Protein AF-A0A950H018-F1 (afdb_monomer)

pLDDT: mean 92.27, std 8.72, range [45.97, 98.12]

Nearest PDB structures (foldseek):
  5z4f-assembly1_A  TM=6.047E-01  e=3.311E-05  Streptomyces bottropensis
  2l9p-assembly1_A  TM=4.793E-01  e=5.732E-01  Staphylococcus epidermidis RP62A
  6y3h-assembly1_A  TM=5.003E-01  e=1.014E+00  Corylus avellana

Solvent-accessible surface area (backbone atoms only — not comparable to full-atom values): 6208 Å² total; per-residue (Å²): 130,84,55,96,85,69,84,88,86,88,84,89,73,100,62,59,57,61,58,53,38,43,44,69,40,83,40,33,57,80,72,54,63,90,82,77,70,78,60,91,70,61,77,64,48,53,47,59,45,97,37,64,79,26,41,34,30,40,31,31,75,86,68,49,74,37,71,41,24,37,24,71,37,64,44,88,62,78,44,74,39,64,49,74,29,53,40,99,82,71,41,74,43,86,61,92,90,114

Structure (mmCIF, N/CA/C/O backbone):
data_AF-A0A950H018-F1
#
_entry.id   AF-A0A950H018-F1
#
loop_
_atom_site.group_PDB
_atom_site.id
_atom_site.type_symbol
_atom_site.label_atom_id
_atom_site.label_alt_id
_atom_site.label_comp_id
_atom_site.label_asym_id
_atom_site.label_entity_id
_atom_site.label_seq_id
_atom_site.pdbx_PDB_ins_code
_atom_site.Cartn_x
_atom_site.Cartn_y
_atom_site.Cartn_z
_atom_site.occupancy
_atom_site.B_iso_or_equiv
_atom_site.auth_seq_id
_atom_site.auth_comp_id
_atom_site.auth_asym_id
_atom_site.auth_atom_id
_atom_site.pdbx_PDB_model_num
ATOM 1 N N . MET A 1 1 ? -19.532 19.502 -3.870 1.00 45.97 1 MET A N 1
ATOM 2 C CA . MET A 1 1 ? -19.057 19.663 -5.257 1.00 45.97 1 MET A CA 1
ATOM 3 C C . MET A 1 1 ? -18.008 18.584 -5.431 1.00 45.97 1 MET A C 1
ATOM 5 O O . MET A 1 1 ? -16.992 18.664 -4.761 1.00 45.97 1 MET A O 1
ATOM 9 N N . THR A 1 2 ? -18.320 17.489 -6.121 1.00 50.50 2 THR A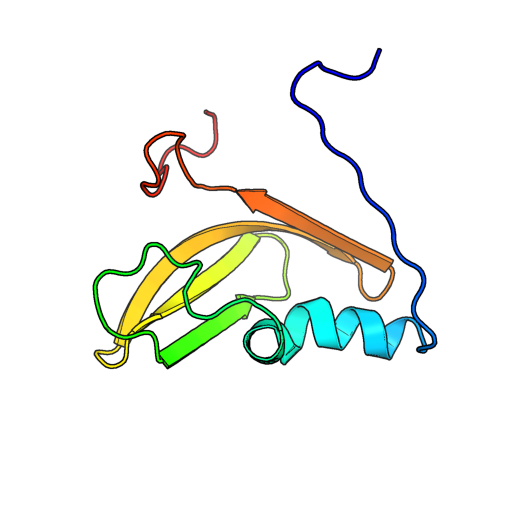 N 1
ATOM 10 C CA . THR A 1 2 ? -17.320 16.454 -6.417 1.00 50.50 2 THR A CA 1
ATOM 11 C C . THR A 1 2 ? -16.306 17.068 -7.368 1.00 50.50 2 THR A C 1
ATOM 13 O O . THR A 1 2 ? -16.692 17.544 -8.434 1.00 50.50 2 THR A O 1
ATOM 16 N N . ASP A 1 3 ? -15.053 17.139 -6.930 1.00 66.00 3 ASP A N 1
ATOM 17 C CA . ASP A 1 3 ? -13.937 17.591 -7.754 1.00 66.00 3 ASP A CA 1
ATOM 18 C C . ASP A 1 3 ? -13.869 16.714 -9.013 1.00 66.00 3 ASP A C 1
ATOM 20 O O . ASP A 1 3 ? -14.025 15.495 -8.917 1.00 66.00 3 ASP A O 1
ATOM 24 N N . THR A 1 4 ? -13.690 17.308 -10.195 1.00 81.44 4 THR A N 1
ATOM 25 C CA . THR A 1 4 ? -13.763 16.601 -11.495 1.00 81.44 4 THR A CA 1
ATOM 26 C C . THR A 1 4 ? -12.708 15.488 -11.622 1.00 81.44 4 THR A C 1
ATOM 28 O O . THR A 1 4 ? -12.785 14.649 -12.516 1.00 81.44 4 THR A O 1
ATOM 31 N N . THR A 1 5 ? -11.732 15.460 -10.716 1.00 87.88 5 THR A N 1
ATOM 32 C CA . THR A 1 5 ? -10.624 14.503 -10.649 1.00 87.88 5 THR A CA 1
ATOM 33 C C . THR A 1 5 ? -10.799 13.420 -9.577 1.00 87.88 5 THR A C 1
ATOM 35 O O . THR A 1 5 ? -9.940 12.549 -9.456 1.00 87.88 5 THR A O 1
ATOM 38 N N . ALA A 1 6 ? -11.890 13.432 -8.803 1.00 91.25 6 ALA A N 1
ATOM 39 C CA . ALA A 1 6 ? -12.135 12.444 -7.756 1.00 91.25 6 ALA A CA 1
ATOM 40 C C . ALA A 1 6 ? -12.908 11.225 -8.286 1.00 91.25 6 ALA A C 1
ATOM 42 O O . ALA A 1 6 ? -13.983 11.355 -8.874 1.00 91.25 6 ALA A O 1
ATOM 43 N N . VAL A 1 7 ? -12.392 10.026 -8.007 1.00 93.88 7 VAL A N 1
ATOM 44 C CA . VAL A 1 7 ? -13.051 8.748 -8.312 1.00 93.88 7 VAL A CA 1
ATOM 45 C C . VAL A 1 7 ? -13.356 8.016 -7.007 1.00 93.88 7 VAL A C 1
ATOM 47 O O . VAL A 1 7 ? -12.544 7.996 -6.085 1.00 93.88 7 VAL A O 1
ATOM 50 N N . THR A 1 8 ? -14.542 7.416 -6.903 1.00 95.25 8 THR A N 1
ATOM 51 C CA . THR A 1 8 ? -14.954 6.620 -5.737 1.00 95.25 8 THR A CA 1
ATOM 52 C C . THR A 1 8 ? -15.634 5.341 -6.199 1.00 95.25 8 THR A C 1
ATOM 54 O O . THR A 1 8 ? -16.527 5.378 -7.044 1.00 95.25 8 THR A O 1
ATOM 57 N N . THR A 1 9 ? -15.216 4.214 -5.630 1.00 95.94 9 THR A N 1
ATOM 58 C CA . THR A 1 9 ? -15.803 2.893 -5.867 1.00 95.94 9 THR A CA 1
ATOM 59 C C . THR A 1 9 ? -15.957 2.155 -4.542 1.00 95.94 9 THR A C 1
ATOM 61 O O . THR A 1 9 ? -15.207 2.414 -3.598 1.00 95.94 9 THR A O 1
ATOM 64 N N . SER A 1 10 ? -16.935 1.258 -4.453 1.00 96.31 10 SER A N 1
ATOM 65 C CA . SER A 1 10 ? -17.164 0.434 -3.270 1.00 96.31 10 SER A CA 1
ATOM 66 C C . SER A 1 10 ? -17.622 -0.967 -3.655 1.00 96.31 10 SER A C 1
ATOM 68 O O . SER A 1 10 ? -18.364 -1.164 -4.618 1.00 96.31 10 SER A O 1
ATOM 70 N N . ILE A 1 11 ? -17.167 -1.945 -2.875 1.00 95.31 11 ILE A N 1
ATOM 71 C CA . ILE A 1 11 ? -17.573 -3.346 -2.966 1.00 95.31 11 ILE A CA 1
ATOM 72 C C . ILE A 1 11 ? -17.838 -3.877 -1.558 1.00 95.31 11 ILE A C 1
ATOM 74 O O . ILE A 1 11 ? -17.229 -3.418 -0.592 1.00 95.31 11 ILE A O 1
ATOM 78 N N . VAL A 1 12 ? -18.746 -4.844 -1.442 1.00 96.62 12 VAL A N 1
ATOM 79 C CA . VAL A 1 12 ? -19.012 -5.561 -0.189 1.00 96.62 12 VAL A CA 1
ATOM 80 C C . VAL A 1 12 ? -18.395 -6.948 -0.300 1.00 96.62 12 VAL A C 1
ATOM 82 O O . VAL A 1 12 ? -18.604 -7.636 -1.298 1.00 96.62 12 VAL A O 1
ATOM 85 N N . VAL A 1 13 ? -17.646 -7.352 0.723 1.00 95.75 13 VAL A N 1
ATOM 86 C CA . VAL A 1 13 ? -17.021 -8.675 0.822 1.00 95.75 13 VAL A CA 1
ATOM 87 C C . VAL A 1 13 ? -17.545 -9.402 2.056 1.00 95.75 13 VAL A C 1
ATOM 89 O O . VAL A 1 13 ? -17.778 -8.781 3.091 1.00 95.75 13 VAL A O 1
ATOM 92 N N . ASP A 1 14 ? -17.729 -10.716 1.948 1.00 97.88 14 ASP A N 1
ATOM 93 C CA . ASP A 1 14 ? -18.145 -11.568 3.065 1.00 97.88 14 ASP A CA 1
ATOM 94 C C . ASP A 1 14 ? -16.921 -11.987 3.895 1.00 97.88 14 ASP A C 1
ATOM 96 O O . ASP A 1 14 ? -16.391 -13.092 3.769 1.00 97.88 14 ASP A O 1
ATOM 100 N N . ALA A 1 15 ? -16.394 -11.044 4.678 1.00 97.12 15 ALA A N 1
ATOM 101 C CA . ALA A 1 15 ? -15.255 -11.265 5.560 1.00 97.12 15 ALA A CA 1
ATOM 102 C C . ALA A 1 15 ? -15.329 -10.354 6.799 1.00 97.12 15 ALA A C 1
ATOM 104 O O . ALA A 1 15 ? -15.799 -9.218 6.699 1.00 97.12 15 ALA A O 1
ATOM 105 N N . PRO A 1 16 ? -14.816 -10.796 7.963 1.00 98.00 16 PRO A N 1
ATOM 106 C CA . PRO A 1 16 ? -14.604 -9.910 9.104 1.00 98.00 16 PRO A CA 1
ATOM 107 C C . PRO A 1 16 ? -13.683 -8.737 8.742 1.00 98.00 16 PRO A C 1
ATOM 109 O O . PRO A 1 16 ? -12.722 -8.912 7.989 1.00 98.00 16 PRO A O 1
ATOM 112 N N . VAL A 1 17 ? -13.936 -7.562 9.329 1.00 97.19 17 VAL A N 1
ATOM 113 C CA . VAL A 1 17 ? -13.184 -6.327 9.033 1.00 97.19 17 VAL A CA 1
ATOM 114 C C . VAL A 1 17 ? -11.677 -6.490 9.249 1.00 97.19 17 VAL A C 1
ATOM 116 O O . VAL A 1 17 ? -10.898 -6.065 8.403 1.00 97.19 17 VAL A O 1
ATOM 119 N N . ASP A 1 18 ? -11.263 -7.202 10.301 1.00 97.19 18 ASP A N 1
ATOM 120 C CA . ASP A 1 18 ? -9.846 -7.451 10.592 1.00 97.19 18 ASP A CA 1
ATOM 121 C C . ASP A 1 18 ? -9.164 -8.257 9.478 1.00 97.19 18 ASP A C 1
ATOM 123 O O . ASP A 1 18 ? -8.026 -7.979 9.099 1.00 97.19 18 ASP A O 1
ATOM 127 N N . ARG A 1 19 ? -9.878 -9.240 8.905 1.00 96.69 19 ARG A N 1
ATOM 128 C CA . ARG A 1 19 ? -9.358 -10.049 7.798 1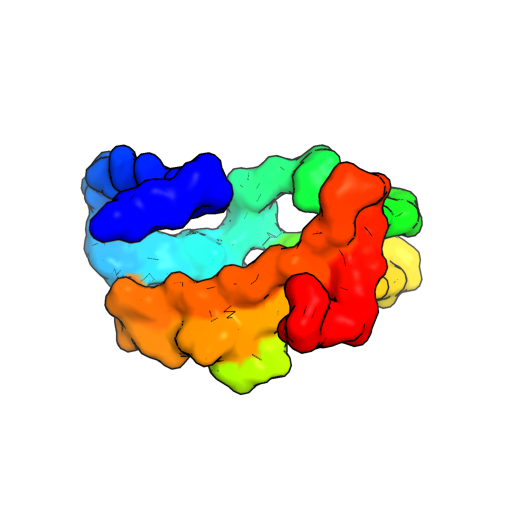.00 96.69 19 ARG A CA 1
ATOM 129 C C . ARG A 1 19 ? -9.281 -9.232 6.518 1.00 96.69 19 ARG A C 1
ATOM 131 O O . ARG A 1 19 ? -8.272 -9.318 5.827 1.00 96.69 19 ARG A O 1
ATOM 138 N N . ALA A 1 20 ? -10.321 -8.461 6.208 1.00 96.56 20 ALA A N 1
ATOM 139 C CA . ALA A 1 20 ? -10.318 -7.591 5.038 1.00 96.56 20 ALA A CA 1
ATOM 140 C C . ALA A 1 20 ? -9.160 -6.586 5.115 1.00 96.56 20 ALA A C 1
ATOM 142 O O . ALA A 1 20 ? -8.392 -6.465 4.166 1.00 96.56 20 ALA A O 1
ATOM 143 N N . PHE A 1 21 ? -8.983 -5.939 6.268 1.00 96.81 21 PHE A N 1
ATOM 144 C CA . PHE A 1 21 ? -7.912 -4.974 6.488 1.00 96.81 21 PHE A CA 1
ATOM 145 C C . PHE A 1 21 ? -6.525 -5.603 6.315 1.00 96.81 21 PHE A C 1
ATOM 147 O O . PHE A 1 21 ? -5.728 -5.092 5.536 1.00 96.81 21 PHE A O 1
ATOM 154 N N . SER A 1 22 ? -6.263 -6.743 6.966 1.00 95.56 22 SER A N 1
ATOM 155 C CA . SER A 1 22 ? -4.970 -7.435 6.859 1.00 95.56 22 SER A CA 1
ATOM 156 C C . SER A 1 22 ? -4.670 -7.906 5.430 1.00 95.56 22 SER A C 1
ATOM 158 O O . SER A 1 22 ? -3.528 -7.822 4.992 1.00 95.56 22 SER A O 1
ATOM 160 N N . VAL A 1 23 ? -5.680 -8.325 4.651 1.00 95.19 23 VAL A N 1
ATOM 161 C CA . VAL A 1 23 ? -5.477 -8.644 3.223 1.00 95.19 23 VAL A CA 1
ATOM 162 C C . VAL A 1 23 ? -5.073 -7.401 2.430 1.00 95.19 23 VAL A C 1
ATOM 164 O O . VAL A 1 23 ? -4.159 -7.461 1.611 1.00 95.19 23 VAL A O 1
ATOM 167 N N . PHE A 1 24 ? -5.719 -6.262 2.681 1.00 93.12 24 PHE A N 1
ATOM 168 C CA . PHE A 1 24 ? -5.390 -5.008 2.003 1.00 93.12 24 PHE A CA 1
ATOM 169 C C . PHE A 1 24 ? -3.996 -4.466 2.354 1.00 93.12 24 PHE A C 1
ATOM 171 O O . PHE A 1 24 ? -3.436 -3.734 1.542 1.00 93.12 24 PHE A O 1
ATOM 178 N N . THR A 1 25 ? -3.439 -4.804 3.521 1.00 94.19 25 THR A N 1
ATOM 179 C CA . THR A 1 25 ? -2.140 -4.286 3.984 1.00 94.19 25 THR A CA 1
ATOM 180 C C . THR A 1 25 ? -1.046 -5.340 3.950 1.00 94.19 25 THR A C 1
ATOM 182 O O . THR A 1 25 ? -0.138 -5.276 3.128 1.00 94.19 25 THR A O 1
ATOM 185 N N . ASP A 1 26 ? -1.133 -6.322 4.837 1.00 92.94 26 ASP A N 1
ATOM 186 C CA . ASP A 1 26 ? -0.059 -7.271 5.130 1.00 92.94 26 ASP A CA 1
ATOM 187 C C . ASP A 1 26 ? 0.103 -8.291 3.998 1.00 92.94 26 ASP A C 1
ATOM 189 O O . ASP A 1 26 ? 1.194 -8.809 3.773 1.00 92.94 26 ASP A O 1
ATOM 193 N N . ASP A 1 27 ? -0.990 -8.560 3.280 1.00 92.75 27 ASP A N 1
ATOM 194 C CA . ASP A 1 27 ? -1.061 -9.514 2.172 1.00 92.75 27 ASP A CA 1
ATOM 195 C C . ASP A 1 27 ? -1.182 -8.814 0.810 1.00 92.75 27 ASP A C 1
ATOM 197 O O . ASP A 1 27 ? -1.705 -9.383 -0.148 1.00 92.75 27 ASP A O 1
ATOM 201 N N . MET A 1 28 ? -0.732 -7.559 0.700 1.00 92.44 28 MET A N 1
ATOM 202 C CA . MET A 1 28 ? -0.914 -6.749 -0.511 1.00 92.44 28 MET A CA 1
ATOM 203 C C . MET A 1 28 ? -0.382 -7.429 -1.784 1.00 92.44 28 MET A C 1
ATOM 205 O O . MET A 1 28 ? -1.028 -7.391 -2.832 1.00 92.44 28 MET A O 1
ATOM 209 N N . ALA A 1 29 ? 0.750 -8.130 -1.678 1.00 89.81 29 ALA A N 1
ATOM 210 C CA . ALA A 1 29 ? 1.350 -8.876 -2.783 1.00 89.81 29 ALA A CA 1
A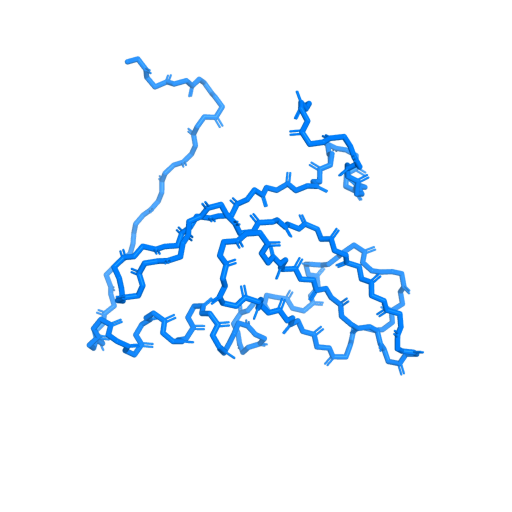TOM 211 C C . ALA A 1 29 ? 0.474 -10.032 -3.317 1.00 89.81 29 ALA A C 1
ATOM 213 O O . ALA A 1 29 ? 0.728 -10.518 -4.416 1.00 89.81 29 ALA A O 1
ATOM 214 N N . SER A 1 30 ? -0.542 -10.487 -2.572 1.00 91.62 30 SER A N 1
ATOM 215 C CA . SER A 1 30 ? -1.438 -11.570 -3.011 1.00 91.62 30 SER A CA 1
ATOM 216 C C . SER A 1 30 ? -2.508 -11.128 -4.010 1.00 91.62 30 SER A C 1
ATOM 218 O O . SER A 1 30 ? -3.033 -11.968 -4.743 1.00 91.62 30 SER A O 1
ATOM 220 N N . TRP A 1 31 ? -2.854 -9.837 -4.038 1.00 91.50 31 TRP A N 1
ATOM 221 C CA . TRP A 1 31 ? -3.956 -9.316 -4.853 1.00 91.50 31 TRP A CA 1
ATOM 222 C C . TRP A 1 31 ? -3.572 -8.127 -5.730 1.00 91.50 31 TRP A C 1
ATOM 224 O O . TRP A 1 31 ? -4.270 -7.866 -6.713 1.00 91.50 31 TRP A O 1
ATOM 234 N N . TRP A 1 32 ? -2.493 -7.407 -5.412 1.00 91.12 32 TRP A N 1
ATOM 235 C CA . TRP A 1 32 ? -2.009 -6.359 -6.299 1.00 91.12 32 TRP A CA 1
ATOM 236 C C . TRP A 1 32 ? -1.504 -6.971 -7.612 1.00 91.12 32 TRP A C 1
ATOM 238 O O . TRP A 1 32 ? -0.711 -7.915 -7.569 1.00 91.12 32 TRP A O 1
ATOM 248 N N . PRO A 1 33 ? -1.926 -6.464 -8.783 1.00 90.88 33 PRO A N 1
ATOM 249 C CA . PRO A 1 33 ? -1.467 -7.009 -10.051 1.00 90.88 33 PRO A CA 1
ATOM 250 C C . PRO A 1 33 ? 0.060 -6.872 -10.199 1.00 90.88 33 PRO A C 1
ATOM 252 O O . PRO A 1 33 ? 0.578 -5.752 -10.138 1.00 90.88 33 PRO A O 1
ATOM 255 N N . PRO A 1 34 ? 0.798 -7.969 -10.440 1.00 87.25 34 PRO A N 1
ATOM 256 C CA . PRO A 1 34 ? 2.254 -7.936 -10.532 1.00 87.25 34 PRO A CA 1
ATOM 257 C C . PRO A 1 34 ? 2.763 -7.220 -11.785 1.00 87.25 34 PRO A C 1
ATOM 259 O O . PRO A 1 34 ? 3.956 -7.004 -11.898 1.00 87.25 34 PRO A O 1
ATOM 262 N N . GLU A 1 35 ? 1.903 -6.843 -12.731 1.00 88.06 35 GLU A N 1
ATOM 263 C CA . GLU A 1 35 ? 2.263 -6.016 -13.889 1.00 88.06 35 GLU A CA 1
ATOM 264 C C . GLU A 1 35 ? 2.092 -4.510 -13.619 1.00 88.06 35 GLU A C 1
ATOM 266 O O . GLU A 1 35 ? 2.464 -3.685 -14.452 1.00 88.06 35 GLU A O 1
ATOM 271 N N . HIS A 1 36 ? 1.501 -4.129 -12.480 1.00 88.56 36 HIS A N 1
ATOM 272 C CA . HIS A 1 36 ? 1.201 -2.737 -12.132 1.00 88.56 36 HIS A CA 1
ATOM 273 C C . HIS A 1 36 ? 2.275 -2.162 -11.198 1.00 88.56 36 HIS A C 1
ATOM 275 O O . HIS A 1 36 ? 1.982 -1.780 -10.063 1.00 88.56 36 HIS A O 1
ATOM 281 N N . HIS A 1 37 ? 3.513 -2.096 -11.698 1.00 89.25 37 HIS A N 1
ATOM 282 C CA . HIS A 1 37 ? 4.660 -1.476 -11.026 1.00 89.25 37 HIS A CA 1
ATOM 283 C C . HIS A 1 37 ? 5.454 -0.547 -11.956 1.00 89.25 37 HIS A C 1
ATOM 285 O O . HIS A 1 37 ? 5.364 -0.627 -13.183 1.00 89.25 37 HIS A O 1
ATOM 291 N N . ILE A 1 38 ? 6.261 0.339 -11.361 1.00 91.44 38 ILE A N 1
ATOM 292 C CA . ILE A 1 38 ? 7.172 1.260 -12.080 1.00 91.44 38 ILE A CA 1
ATOM 293 C C . ILE A 1 38 ? 8.635 0.795 -11.987 1.00 91.44 38 ILE A C 1
ATOM 295 O O . ILE A 1 38 ? 9.483 1.229 -12.775 1.00 91.44 38 ILE A O 1
ATOM 299 N N . LEU A 1 39 ? 8.930 -0.127 -11.060 1.00 92.38 39 LEU A N 1
ATOM 300 C CA . LEU A 1 39 ? 10.240 -0.758 -10.908 1.00 92.38 39 LEU A CA 1
ATOM 301 C C . LEU A 1 39 ? 10.802 -1.213 -12.265 1.00 92.38 39 LEU A C 1
ATOM 303 O O . LEU A 1 39 ? 10.110 -1.851 -13.058 1.00 92.38 39 LEU A O 1
ATOM 307 N N . GLN A 1 40 ? 12.075 -0.904 -12.510 1.00 88.00 40 GLN A N 1
ATOM 308 C CA . GLN A 1 40 ? 12.789 -1.359 -13.697 1.00 88.00 40 GLN A CA 1
ATOM 309 C C . GLN A 1 40 ? 13.360 -2.758 -13.454 1.00 88.00 40 GLN A C 1
ATOM 311 O O . GLN A 1 40 ? 14.354 -2.905 -12.751 1.00 88.00 40 GLN A O 1
ATOM 316 N N . GLY A 1 41 ? 12.747 -3.776 -14.057 1.00 89.50 41 GLY A N 1
ATOM 317 C CA . GLY A 1 41 ? 13.212 -5.163 -13.977 1.00 89.50 41 GLY A CA 1
ATOM 318 C C . GLY A 1 41 ? 12.187 -6.115 -13.356 1.00 89.50 41 GLY A C 1
ATOM 319 O O . GLY A 1 41 ? 11.024 -5.745 -13.194 1.00 89.50 41 GLY A O 1
ATOM 320 N N . PRO A 1 42 ? 12.591 -7.363 -13.055 1.00 92.62 42 PRO A N 1
ATOM 321 C CA . PRO A 1 42 ? 11.689 -8.366 -12.501 1.00 92.62 42 PRO A CA 1
ATOM 322 C C . PRO A 1 42 ? 11.279 -8.029 -11.061 1.00 92.62 42 PRO A C 1
ATOM 324 O O . PRO A 1 42 ? 12.136 -7.869 -10.188 1.00 92.62 42 PRO A O 1
ATOM 327 N N . LEU A 1 43 ? 9.969 -7.970 -10.811 1.00 94.06 43 LEU A N 1
ATOM 328 C CA . LEU A 1 43 ? 9.389 -7.804 -9.480 1.00 94.06 43 LEU A CA 1
ATOM 329 C C . LEU A 1 43 ? 9.576 -9.078 -8.642 1.00 94.06 43 LEU A C 1
ATOM 331 O O . LEU A 1 43 ? 9.273 -10.180 -9.097 1.00 94.06 43 LEU A O 1
ATOM 335 N N . ALA A 1 44 ? 10.045 -8.926 -7.406 1.00 93.69 44 ALA A N 1
ATOM 336 C CA . ALA A 1 44 ? 10.110 -9.994 -6.411 1.00 93.69 44 ALA A CA 1
ATOM 337 C C . ALA A 1 44 ? 8.937 -9.937 -5.425 1.00 93.69 44 ALA A C 1
ATOM 339 O O . ALA A 1 44 ? 8.346 -10.969 -5.112 1.00 93.69 44 ALA A O 1
ATOM 340 N N . SER A 1 45 ? 8.600 -8.746 -4.925 1.00 92.94 45 SER A N 1
ATOM 341 C CA . SER A 1 45 ? 7.502 -8.561 -3.971 1.00 92.94 45 SER A CA 1
ATOM 342 C C . SER A 1 45 ? 7.031 -7.115 -3.918 1.00 92.94 45 SER A C 1
ATOM 344 O O . SER A 1 45 ? 7.800 -6.201 -4.204 1.00 92.94 45 SER A O 1
ATOM 346 N N . MET A 1 46 ? 5.802 -6.916 -3.451 1.00 94.50 46 MET A N 1
ATOM 347 C CA . MET A 1 46 ? 5.271 -5.613 -3.066 1.00 94.50 46 MET A CA 1
ATOM 348 C C . MET A 1 46 ? 5.174 -5.526 -1.544 1.00 94.50 46 MET A C 1
ATOM 350 O O . MET A 1 46 ? 4.718 -6.469 -0.895 1.00 94.50 46 MET A O 1
ATOM 354 N N . VAL A 1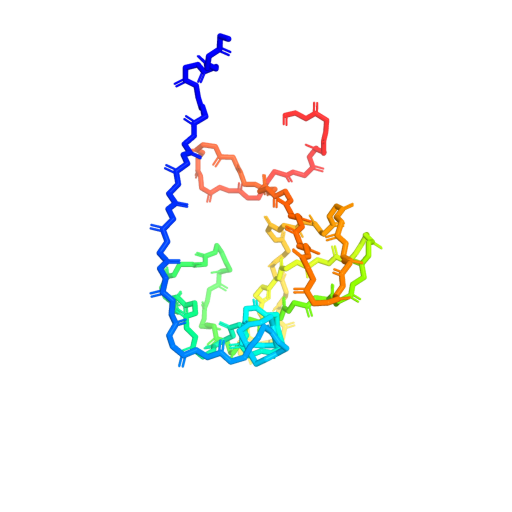 47 ? 5.614 -4.405 -0.981 1.00 95.19 47 VAL A N 1
ATOM 355 C CA . VAL A 1 47 ? 5.697 -4.183 0.463 1.00 95.19 47 VAL A CA 1
ATOM 356 C C . VAL A 1 47 ? 4.831 -2.993 0.855 1.00 95.19 47 VAL A C 1
ATOM 358 O O . VAL A 1 47 ? 4.900 -1.931 0.238 1.00 95.19 47 VAL A O 1
ATOM 361 N N . PHE A 1 48 ? 4.055 -3.170 1.921 1.00 96.75 48 PHE A N 1
ATOM 362 C CA . PHE A 1 48 ? 3.287 -2.121 2.580 1.00 96.75 48 PHE A CA 1
ATOM 363 C C . PHE A 1 48 ? 3.839 -1.904 3.993 1.00 96.75 48 PHE A C 1
ATOM 365 O O . PHE A 1 48 ? 3.871 -2.835 4.796 1.00 96.75 48 PHE A O 1
ATOM 372 N N . GLU A 1 49 ? 4.272 -0.687 4.325 1.00 97.31 49 GLU A N 1
ATOM 373 C CA . GLU A 1 49 ? 4.712 -0.354 5.683 1.00 97.31 49 GLU A CA 1
ATOM 374 C C . GLU A 1 49 ? 3.527 0.136 6.548 1.00 97.31 49 GLU A C 1
ATOM 376 O O . GLU A 1 49 ? 3.029 1.243 6.326 1.00 97.31 49 GLU A O 1
ATOM 381 N N . PRO A 1 50 ? 3.099 -0.609 7.587 1.00 95.94 50 PRO A N 1
ATOM 382 C CA . PRO A 1 50 ? 1.867 -0.340 8.338 1.00 95.94 50 PRO A CA 1
ATOM 383 C C . PRO A 1 50 ? 2.016 0.771 9.391 1.00 95.94 50 PRO A C 1
ATOM 385 O O . PRO A 1 50 ? 1.873 0.552 10.595 1.00 95.94 50 PRO A O 1
ATOM 388 N N . LYS A 1 51 ? 2.354 1.984 8.950 1.00 96.69 51 LYS A N 1
ATOM 389 C CA . LYS A 1 51 ? 2.512 3.168 9.807 1.00 96.69 51 LYS A CA 1
ATOM 390 C C . LYS A 1 51 ? 2.372 4.455 9.003 1.00 96.69 51 LYS A C 1
ATOM 392 O O . LYS A 1 51 ? 2.767 4.512 7.844 1.00 96.69 51 LYS A O 1
ATOM 397 N N . VAL A 1 52 ? 1.894 5.524 9.640 1.00 98.12 52 VAL A N 1
ATOM 398 C CA . VAL A 1 52 ? 1.936 6.873 9.049 1.00 98.12 52 VAL A CA 1
ATOM 399 C C . VAL A 1 52 ? 3.386 7.255 8.734 1.00 98.12 52 VAL A C 1
ATOM 401 O O . VAL A 1 52 ? 4.274 7.082 9.570 1.00 98.12 52 VAL A O 1
ATOM 404 N N . GLY A 1 53 ? 3.623 7.752 7.520 1.00 96.62 53 GLY A N 1
ATOM 405 C CA . GLY A 1 53 ? 4.959 8.035 6.991 1.00 96.62 53 GLY A CA 1
ATOM 406 C C . GLY A 1 53 ? 5.704 6.809 6.449 1.00 96.62 53 GLY A C 1
ATOM 407 O O . GLY A 1 53 ? 6.830 6.959 5.980 1.00 96.62 53 GLY A O 1
ATOM 408 N N . GLY A 1 54 ? 5.102 5.617 6.508 1.00 96.81 54 GLY A N 1
ATOM 409 C CA . GLY A 1 54 ? 5.564 4.440 5.776 1.00 96.81 54 GLY A CA 1
ATOM 410 C C . GLY A 1 54 ? 5.312 4.561 4.272 1.00 96.81 54 GLY A C 1
ATOM 411 O O . GLY A 1 54 ? 4.663 5.506 3.819 1.00 96.81 54 GLY A O 1
ATOM 412 N N . HIS A 1 55 ? 5.812 3.604 3.500 1.00 96.31 55 HIS A N 1
ATOM 413 C CA . HIS A 1 55 ? 5.678 3.555 2.047 1.00 96.31 55 HIS A CA 1
ATOM 414 C C . HIS A 1 55 ? 4.936 2.310 1.575 1.00 96.31 55 HIS A C 1
ATOM 416 O O . HIS A 1 55 ? 4.898 1.286 2.261 1.00 96.31 55 HIS A O 1
ATOM 422 N N . VAL A 1 56 ? 4.402 2.408 0.359 1.00 96.06 56 VAL A N 1
ATOM 423 C CA . VAL A 1 56 ? 4.113 1.237 -0.467 1.00 96.06 56 VAL A CA 1
ATOM 424 C C . VAL A 1 56 ? 5.128 1.214 -1.598 1.00 96.06 56 VAL A C 1
ATOM 426 O O . VAL A 1 56 ? 5.377 2.245 -2.238 1.00 96.06 56 VAL A O 1
ATOM 429 N N . TYR A 1 57 ? 5.791 0.075 -1.769 1.00 95.69 57 TYR A N 1
ATOM 430 C CA . TYR A 1 57 ? 6.922 -0.018 -2.677 1.00 95.69 57 TYR A CA 1
ATOM 431 C C . TYR A 1 57 ? 7.133 -1.414 -3.242 1.00 95.69 57 TYR A C 1
ATOM 433 O O . TYR A 1 57 ? 6.790 -2.427 -2.633 1.00 95.69 57 TYR A O 1
ATOM 441 N N . ASP A 1 58 ? 7.735 -1.437 -4.420 1.00 95.88 58 ASP A N 1
ATOM 442 C CA . ASP A 1 58 ? 8.149 -2.648 -5.111 1.00 95.88 58 ASP A CA 1
ATOM 443 C C . ASP A 1 58 ? 9.577 -3.014 -4.725 1.00 95.88 58 ASP A C 1
ATOM 445 O O . ASP A 1 58 ? 10.424 -2.131 -4.559 1.00 95.88 58 ASP A O 1
ATOM 449 N N . VAL A 1 59 ? 9.856 -4.311 -4.649 1.00 96.00 59 VAL A N 1
ATOM 450 C CA . VAL A 1 59 ? 11.200 -4.868 -4.482 1.00 96.00 59 VAL A CA 1
ATOM 451 C C . VAL A 1 59 ? 11.520 -5.724 -5.697 1.00 96.00 59 VAL A C 1
ATOM 453 O O . VAL A 1 59 ? 10.762 -6.638 -6.026 1.00 96.00 59 VAL A O 1
ATOM 456 N N . GLY A 1 60 ? 12.634 -5.440 -6.365 1.00 96.00 60 GLY A N 1
ATOM 457 C CA . GLY A 1 60 ? 13.138 -6.218 -7.490 1.00 96.00 60 GLY A CA 1
ATOM 458 C C . GLY A 1 60 ? 13.878 -7.477 -7.065 1.00 96.00 60 GLY A C 1
ATOM 459 O O . GLY A 1 60 ? 14.385 -7.582 -5.948 1.00 96.00 60 GLY A O 1
ATOM 460 N N . THR A 1 61 ? 14.007 -8.441 -7.976 1.00 96.31 61 THR A N 1
ATOM 461 C CA . THR A 1 61 ? 14.798 -9.665 -7.730 1.00 96.31 61 THR A CA 1
ATOM 462 C C . THR A 1 61 ? 16.285 -9.390 -7.494 1.00 96.31 61 THR A C 1
ATOM 464 O O . THR A 1 61 ? 16.994 -10.245 -6.972 1.00 96.31 61 THR A O 1
ATOM 467 N N . ASP A 1 62 ? 16.764 -8.209 -7.888 1.00 95.44 62 ASP A N 1
ATOM 468 C CA . ASP A 1 62 ? 18.118 -7.707 -7.638 1.00 95.44 62 ASP A CA 1
ATOM 469 C C . ASP A 1 62 ? 18.247 -6.918 -6.318 1.00 95.44 62 ASP A C 1
ATOM 471 O O . ASP A 1 62 ? 19.332 -6.437 -5.992 1.00 95.44 62 ASP A O 1
ATOM 475 N N . GLY A 1 63 ? 17.157 -6.795 -5.553 1.00 95.00 63 GLY A N 1
ATOM 476 C CA . GLY A 1 63 ? 17.087 -6.042 -4.302 1.00 95.00 63 GLY A CA 1
ATOM 477 C C . GLY A 1 63 ? 16.856 -4.539 -4.472 1.00 95.00 63 GLY A C 1
ATOM 478 O O . GLY A 1 63 ? 16.877 -3.819 -3.475 1.00 95.00 63 GLY A O 1
ATOM 479 N N . SER A 1 64 ? 16.646 -4.043 -5.695 1.00 95.50 64 SER A N 1
ATOM 480 C CA . SER A 1 64 ? 16.252 -2.649 -5.916 1.00 95.50 64 SER A CA 1
ATOM 481 C C . SER A 1 64 ? 14.871 -2.359 -5.316 1.00 95.50 64 SER A C 1
ATOM 483 O O . SER A 1 64 ? 13.999 -3.224 -5.292 1.00 95.50 64 SER A O 1
ATOM 485 N N . GLU A 1 65 ? 14.664 -1.134 -4.826 1.00 95.69 65 GLU A N 1
ATOM 486 C CA . GLU A 1 65 ? 13.378 -0.681 -4.284 1.00 95.69 65 GLU A CA 1
ATOM 487 C C . GLU A 1 65 ? 12.803 0.456 -5.133 1.00 95.69 65 GLU A C 1
ATOM 489 O O . GLU A 1 65 ? 13.522 1.383 -5.516 1.00 95.69 65 GLU A O 1
ATOM 494 N N . CYS A 1 66 ? 11.491 0.432 -5.372 1.00 95.62 66 CYS A N 1
ATOM 495 C CA . CYS A 1 66 ? 10.763 1.512 -6.033 1.00 95.62 66 CYS A CA 1
ATOM 496 C C . CYS A 1 66 ? 9.581 1.959 -5.170 1.00 95.62 66 CYS A C 1
ATOM 498 O O . CYS A 1 66 ? 8.556 1.286 -5.105 1.00 95.62 66 CYS A O 1
ATOM 500 N N . ARG A 1 67 ? 9.738 3.094 -4.480 1.00 95.62 67 ARG A N 1
ATOM 501 C CA . ARG A 1 67 ? 8.710 3.670 -3.602 1.00 95.62 67 ARG A CA 1
ATOM 502 C C . ARG A 1 67 ? 7.791 4.567 -4.411 1.00 95.62 67 ARG A C 1
ATOM 504 O O . ARG A 1 67 ? 8.237 5.602 -4.896 1.00 95.62 67 ARG A O 1
ATOM 511 N N . TRP A 1 68 ? 6.534 4.166 -4.539 1.00 95.50 68 TRP A N 1
ATOM 512 C CA . TRP A 1 68 ? 5.546 4.835 -5.388 1.00 95.50 68 TRP A CA 1
ATOM 513 C C . TRP A 1 68 ? 4.357 5.402 -4.604 1.00 95.50 68 TRP A C 1
ATOM 515 O O . TRP A 1 68 ? 3.480 6.040 -5.183 1.00 95.50 68 TRP A O 1
ATOM 525 N N . ALA A 1 69 ? 4.323 5.205 -3.285 1.00 95.88 69 ALA A N 1
ATOM 526 C CA . ALA A 1 69 ? 3.296 5.756 -2.413 1.00 95.88 69 ALA A CA 1
ATOM 527 C C . ALA A 1 69 ? 3.799 5.971 -0.987 1.00 95.88 69 ALA A C 1
ATOM 529 O O . ALA A 1 69 ? 4.737 5.310 -0.525 1.00 95.88 69 ALA A O 1
ATOM 530 N N . ARG A 1 70 ? 3.094 6.841 -0.258 1.00 96.56 70 ARG A N 1
ATOM 531 C CA . ARG A 1 70 ? 3.299 7.097 1.170 1.00 96.56 70 ARG A CA 1
ATOM 532 C C . ARG A 1 70 ? 2.012 6.922 1.951 1.00 96.56 70 ARG A C 1
ATOM 534 O O . ARG A 1 70 ? 0.974 7.456 1.581 1.00 96.56 70 ARG A O 1
ATOM 541 N N . VAL A 1 71 ? 2.087 6.247 3.087 1.00 97.50 71 VAL A N 1
ATOM 542 C CA . VAL A 1 71 ? 0.966 6.068 4.009 1.00 97.50 71 VAL A CA 1
ATOM 543 C C . VAL A 1 71 ? 0.716 7.367 4.778 1.00 97.50 71 VAL A C 1
ATOM 545 O O . VAL A 1 71 ? 1.552 7.836 5.553 1.00 97.50 71 VAL A O 1
ATOM 548 N N . LEU A 1 72 ? -0.459 7.951 4.563 1.00 97.50 72 LEU A N 1
ATOM 549 C CA . LEU A 1 72 ? -0.920 9.207 5.158 1.00 97.50 72 LEU A CA 1
ATOM 550 C C . LEU A 1 72 ? -1.766 8.978 6.417 1.00 97.50 72 LEU A C 1
ATOM 552 O O . LEU A 1 72 ? -1.749 9.800 7.330 1.00 97.50 72 LEU A O 1
ATOM 556 N N . ALA A 1 73 ? -2.496 7.864 6.476 1.00 98.00 73 ALA A N 1
ATOM 557 C CA . ALA A 1 73 ? -3.246 7.434 7.652 1.00 98.00 73 ALA A CA 1
ATOM 558 C C . ALA A 1 73 ? -3.202 5.910 7.766 1.00 98.00 73 ALA A C 1
ATOM 560 O O . ALA A 1 73 ? -3.316 5.207 6.761 1.00 98.00 73 ALA A O 1
ATOM 561 N N . TYR A 1 74 ? -3.064 5.413 8.993 1.00 98.00 74 TYR A N 1
ATOM 562 C CA . TYR A 1 74 ? -3.088 3.98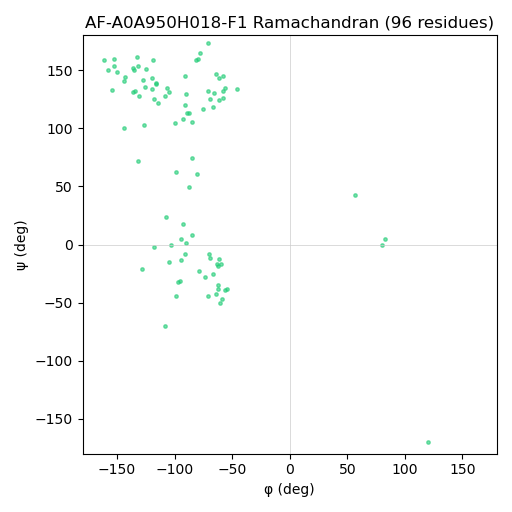8 9.301 1.00 98.00 74 TYR A CA 1
ATOM 563 C C . TYR A 1 74 ? -3.781 3.776 10.648 1.00 98.00 74 TYR A C 1
ATOM 565 O O . TYR A 1 74 ? -3.203 4.020 11.706 1.00 98.00 74 TYR A O 1
ATOM 573 N N . GLU A 1 75 ? -5.048 3.380 10.595 1.00 97.75 75 GLU A N 1
ATOM 574 C CA . GLU A 1 75 ? -5.963 3.262 11.733 1.00 97.75 75 GLU A CA 1
ATOM 575 C C . GLU A 1 75 ? -6.658 1.886 11.676 1.00 97.75 75 GLU A C 1
ATOM 577 O O . GLU A 1 75 ? -7.836 1.791 11.308 1.00 97.75 75 GLU A O 1
ATOM 582 N N . PRO A 1 76 ? -5.937 0.789 11.967 1.00 96.69 76 PRO A N 1
ATOM 583 C CA . PRO A 1 76 ? -6.491 -0.558 11.895 1.00 96.69 76 PRO A CA 1
ATOM 584 C C . PRO A 1 76 ? -7.673 -0.769 12.859 1.00 96.69 76 PRO A C 1
ATOM 586 O O . PRO A 1 76 ? -7.641 -0.256 13.982 1.00 96.69 76 PRO A O 1
ATOM 589 N N . PRO A 1 77 ? -8.706 -1.537 12.458 1.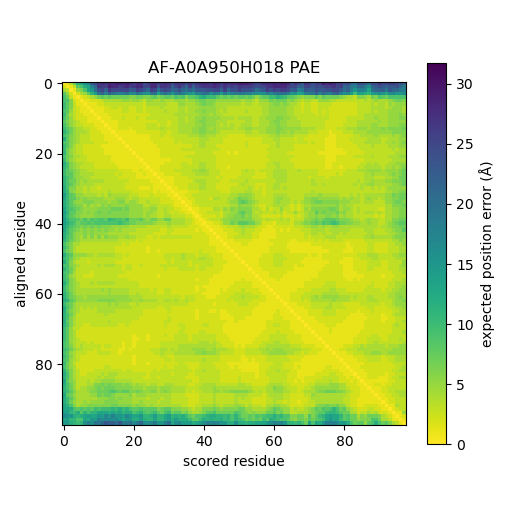00 97.00 77 PRO A N 1
ATOM 590 C CA . PRO A 1 77 ? -8.935 -2.123 11.128 1.00 97.00 77 PRO A CA 1
ATOM 591 C C . PRO A 1 77 ? -9.794 -1.218 10.214 1.00 97.00 77 PRO A C 1
ATOM 593 O O . PRO A 1 77 ? -10.405 -1.691 9.260 1.00 97.00 77 PRO A O 1
ATOM 596 N N . ASN A 1 78 ? -9.927 0.073 10.529 1.00 96.88 78 ASN A N 1
ATOM 597 C CA . ASN A 1 78 ? -11.000 0.917 9.996 1.00 96.88 78 ASN A CA 1
ATOM 598 C C . ASN A 1 78 ? -10.587 1.760 8.788 1.00 96.88 78 ASN A C 1
ATOM 600 O O . ASN A 1 78 ? -11.433 2.078 7.951 1.00 96.88 78 ASN A O 1
ATOM 604 N N . ARG A 1 79 ? -9.321 2.187 8.714 1.00 97.44 79 ARG A N 1
ATOM 605 C CA . ARG A 1 79 ? -8.904 3.167 7.707 1.00 97.44 79 ARG A CA 1
ATOM 606 C C . ARG A 1 79 ? -7.423 3.078 7.365 1.00 97.44 79 ARG A C 1
ATOM 608 O O . ARG A 1 79 ? -6.563 3.094 8.240 1.00 97.44 79 ARG A O 1
ATOM 615 N N . ILE A 1 80 ? -7.143 3.087 6.067 1.00 97.12 80 ILE A N 1
ATOM 616 C CA . ILE A 1 80 ? -5.826 3.354 5.488 1.00 97.12 80 ILE A CA 1
ATOM 617 C C . ILE A 1 80 ? -6.006 4.456 4.452 1.00 97.12 80 ILE A C 1
ATOM 619 O O . ILE A 1 80 ? -7.001 4.480 3.727 1.00 97.12 80 ILE A O 1
ATOM 623 N N . VAL A 1 81 ? -5.045 5.366 4.379 1.00 97.31 81 VAL A N 1
ATOM 624 C CA . VAL A 1 81 ? -4.931 6.336 3.289 1.00 97.31 81 VAL A CA 1
ATOM 625 C C . VAL A 1 81 ? -3.477 6.359 2.860 1.00 97.31 81 VAL A C 1
ATOM 627 O O . VAL A 1 81 ? -2.603 6.481 3.716 1.00 97.31 81 VAL A O 1
ATOM 630 N N . PHE A 1 82 ? -3.214 6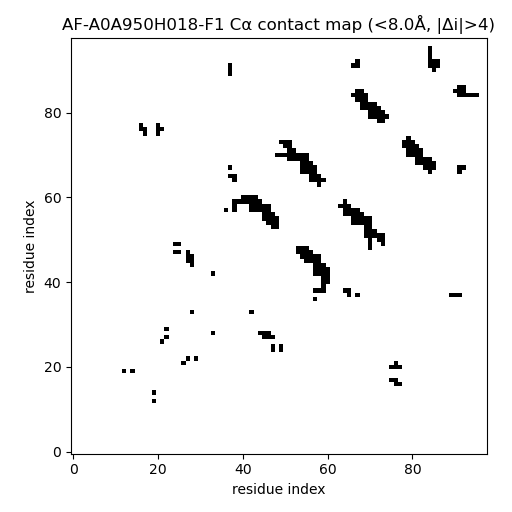.283 1.561 1.00 96.38 82 PHE A N 1
ATOM 631 C CA . PHE A 1 82 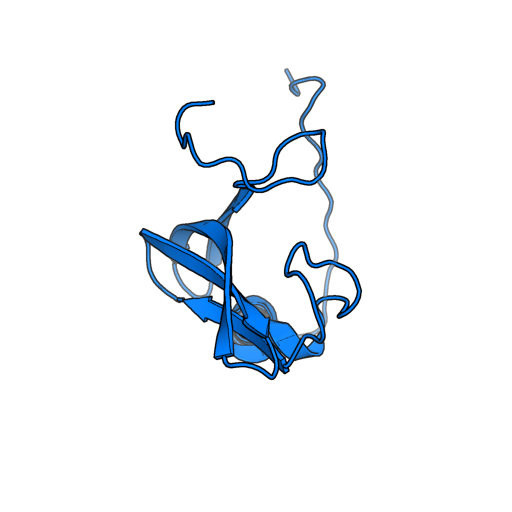? -1.890 6.515 0.997 1.00 96.38 82 PHE A CA 1
ATOM 632 C C . PHE A 1 82 ? -1.969 7.473 -0.196 1.00 96.38 82 PHE A C 1
ATOM 634 O O . PHE A 1 82 ? -3.020 7.597 -0.828 1.00 96.38 82 PHE A O 1
ATOM 641 N N . SER A 1 83 ? -0.881 8.192 -0.457 1.00 95.31 83 SER A N 1
ATOM 642 C CA . SER A 1 83 ? -0.711 9.020 -1.652 1.00 95.31 83 SER A CA 1
ATOM 643 C C . SER A 1 83 ? -0.282 8.176 -2.844 1.00 95.31 83 SER A C 1
ATOM 645 O O . SER A 1 83 ? 0.300 7.110 -2.679 1.00 95.31 83 SER A O 1
ATOM 647 N N . TRP A 1 84 ? -0.508 8.692 -4.046 1.00 93.62 84 TRP A N 1
ATOM 648 C CA . TRP A 1 84 ? 0.164 8.207 -5.243 1.00 93.62 84 TRP A CA 1
ATOM 649 C C . TRP A 1 84 ? 1.316 9.153 -5.563 1.00 93.62 84 TRP A C 1
ATOM 651 O O . TRP A 1 84 ? 1.088 10.247 -6.070 1.00 93.62 84 TRP A O 1
ATOM 661 N N . ASP A 1 85 ? 2.545 8.726 -5.285 1.00 94.75 85 ASP A N 1
ATOM 662 C CA . ASP A 1 85 ? 3.766 9.479 -5.591 1.00 94.75 85 ASP A CA 1
ATOM 663 C C . ASP A 1 85 ? 4.201 9.128 -7.040 1.00 94.75 85 ASP A C 1
ATOM 665 O O . ASP A 1 85 ? 5.335 8.732 -7.316 1.00 94.75 85 ASP A O 1
ATOM 669 N N . ILE A 1 86 ? 3.246 9.209 -7.981 1.00 93.56 86 ILE A N 1
ATOM 670 C CA . ILE A 1 86 ? 3.373 8.838 -9.400 1.00 93.56 86 ILE A CA 1
ATOM 671 C C . ILE A 1 86 ? 2.833 9.977 -10.273 1.00 93.56 86 ILE A C 1
ATOM 673 O O . ILE A 1 86 ? 1.696 10.418 -10.124 1.00 93.56 86 ILE A O 1
ATOM 677 N N . SER A 1 87 ? 3.632 10.422 -11.239 1.00 92.56 87 SER A N 1
ATOM 678 C CA . SER A 1 87 ? 3.243 11.439 -12.220 1.00 92.56 87 SER A CA 1
ATOM 679 C C . SER A 1 87 ? 2.357 10.879 -13.343 1.00 92.56 87 SER A C 1
ATOM 681 O O . SER A 1 87 ? 2.348 9.681 -13.628 1.00 92.56 87 SER A O 1
ATOM 683 N N . LEU A 1 88 ? 1.694 11.768 -14.094 1.00 90.12 88 LEU A N 1
ATOM 684 C CA . LEU A 1 88 ? 0.911 11.400 -15.289 1.00 90.12 88 LEU A CA 1
ATOM 685 C C . LEU A 1 88 ? 1.739 10.714 -16.395 1.00 90.12 88 LEU A C 1
ATOM 687 O O . LEU A 1 88 ? 1.171 10.099 -17.292 1.00 90.12 88 LEU A O 1
ATOM 691 N N . GLY A 1 89 ? 3.070 10.821 -16.341 1.00 91.94 89 GLY A N 1
ATOM 692 C CA . GLY A 1 89 ? 3.993 10.122 -17.237 1.00 91.94 89 GLY A CA 1
ATOM 693 C C . GLY A 1 89 ? 4.347 8.700 -16.792 1.00 91.94 89 GLY A C 1
ATOM 694 O O . GLY A 1 89 ? 5.259 8.116 -17.371 1.00 91.94 89 GLY A O 1
ATOM 695 N N . TRP A 1 90 ? 3.683 8.162 -15.760 1.00 90.44 90 TRP A N 1
ATOM 696 C CA . TRP A 1 90 ? 4.003 6.862 -15.156 1.00 90.44 90 TRP A CA 1
ATOM 697 C C . TRP A 1 90 ? 5.456 6.784 -14.661 1.00 90.44 90 TRP A C 1
ATOM 699 O O . TRP A 1 90 ? 6.178 5.818 -14.892 1.00 90.44 90 TRP A O 1
ATOM 709 N N . GLN A 1 91 ? 5.909 7.865 -14.028 1.00 92.06 91 GLN A N 1
ATOM 710 C CA . GLN A 1 91 ? 7.225 7.989 -13.397 1.00 92.06 91 GLN A CA 1
ATOM 711 C C . GLN A 1 91 ? 7.035 8.384 -11.939 1.00 92.06 91 GLN A C 1
ATOM 713 O O . GLN A 1 91 ? 6.074 9.093 -11.635 1.00 92.06 91 GLN A O 1
ATOM 718 N N . ILE A 1 92 ? 7.965 7.988 -11.071 1.00 93.69 92 ILE A N 1
ATOM 719 C CA . ILE A 1 92 ? 7.953 8.391 -9.662 1.00 93.69 92 ILE A CA 1
ATOM 720 C C . ILE A 1 92 ? 7.989 9.917 -9.562 1.00 93.69 92 ILE A C 1
ATOM 722 O O . ILE A 1 92 ? 8.862 10.562 -10.147 1.00 93.69 92 ILE A O 1
ATOM 726 N N . GLU A 1 93 ? 7.026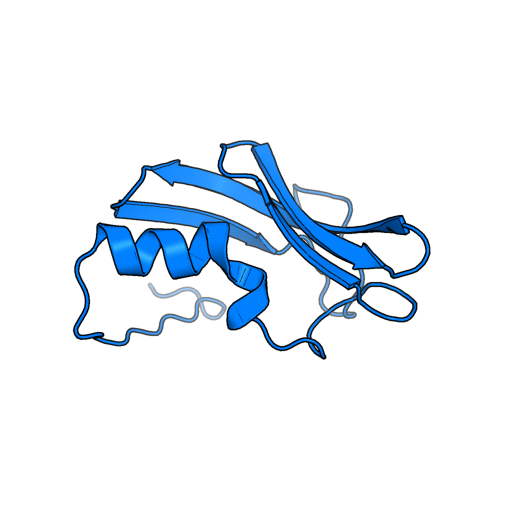 10.482 -8.839 1.00 93.00 93 GLU A N 1
ATOM 727 C CA . GLU A 1 93 ? 7.028 11.891 -8.465 1.00 93.00 93 GLU A CA 1
ATOM 728 C C . GLU A 1 93 ? 7.732 12.024 -7.116 1.00 93.00 93 GLU A C 1
ATOM 730 O O . GLU A 1 93 ? 7.351 11.414 -6.120 1.00 93.00 93 GLU A O 1
ATOM 735 N N . THR A 1 94 ? 8.812 12.796 -7.104 1.00 86.75 94 THR A N 1
ATOM 736 C CA . THR A 1 94 ? 9.674 12.956 -5.929 1.00 86.75 94 THR A CA 1
ATOM 737 C C . THR A 1 94 ? 9.308 14.175 -5.092 1.00 86.75 94 THR A C 1
ATOM 739 O O . THR A 1 94 ? 9.805 14.298 -3.973 1.00 86.75 94 THR A O 1
ATOM 742 N N . ASP A 1 95 ? 8.480 15.081 -5.622 1.00 86.00 95 ASP A N 1
ATOM 743 C CA . ASP A 1 95 ? 7.958 16.244 -4.906 1.00 86.00 95 ASP A CA 1
ATOM 744 C C . ASP A 1 95 ? 6.596 15.926 -4.257 1.00 86.00 95 ASP A C 1
ATOM 746 O O . ASP A 1 95 ? 5.589 15.837 -4.957 1.00 86.00 95 ASP A O 1
ATOM 750 N N . PRO A 1 96 ? 6.514 15.797 -2.918 1.00 73.38 96 PRO A N 1
ATOM 751 C CA . PRO A 1 96 ? 5.264 15.472 -2.233 1.00 73.38 96 PRO A CA 1
ATOM 752 C C . PRO A 1 96 ? 4.208 16.583 -2.250 1.00 73.38 96 PRO A C 1
ATOM 754 O O . PRO A 1 96 ? 3.099 16.355 -1.768 1.00 73.38 96 PRO A O 1
ATOM 757 N N . GLY A 1 97 ? 4.571 17.803 -2.656 1.00 77.31 97 GLY A N 1
ATOM 758 C CA . GLY A 1 97 ? 3.686 18.971 -2.637 1.00 77.31 97 GLY A CA 1
ATOM 759 C C . GLY A 1 97 ? 2.960 19.233 -3.955 1.00 77.31 97 GLY A C 1
ATOM 760 O O . GLY A 1 97 ? 2.313 20.275 -4.077 1.00 77.31 97 GLY A O 1
ATOM 761 N N . LYS A 1 98 ? 3.113 18.342 -4.932 1.00 61.19 98 LYS A N 1
ATOM 762 C CA . LYS A 1 98 ? 2.738 18.555 -6.327 1.00 61.19 98 LYS A CA 1
ATOM 763 C C . LYS A 1 98 ? 1.552 17.706 -6.770 1.00 61.19 98 LYS A C 1
ATOM 765 O O . LYS A 1 98 ? 1.333 16.629 -6.177 1.00 61.19 98 LYS A O 1
#

Secondary structure (DSSP, 8-state):
---TT--------SS-HHHHHHHHHTTGGGTS-TT----SS-EEEEEE--STT-EEEEEETTS-EEEEEEEEEEETTTEEEE---B-TTSSB---TT-

Sequence (98 aa):
MTDTTAVTTSIVVDAPVDRAFSVFTDDMASWWPPEHHILQGPLASMVFEPKVGGHVYDVGTDGSECRWARVLAYEPPNRIVFSWDISLGWQIETDPGK

Mean predicted aligned error: 4.16 Å

Foldseek 3Di:
DPDPPDDDDDDDDPDDLQVVQCCVAVVVQVPPPLVPALDDAAWDGWHHDQDQQTFTWTAHPVRDIGTQKGWHDHDPSPDTDIDGQADPVRDGNPDPVD

Radius of gyration: 14.59 Å; Cα contacts (8 Å, |Δi|>4): 149; chains: 1; bounding box: 37×31×29 Å